Protein AF-A0A5D4SA20-F1 (afdb_monomer_lite)

Foldseek 3Di:
DPQQDLVLLVV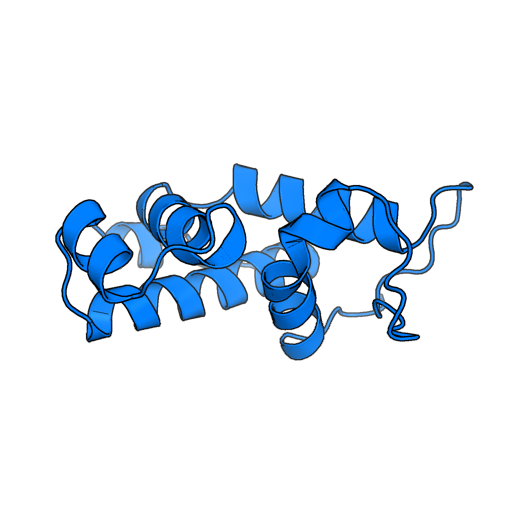CQQCVVCLVVVHDPPPPDPSDDDDDPPPAHRSRVSNVLLVVLLVVDDPLLNLLSCCCRVVNHDLVVSCVVSVDDSVVSVVSPVVSSVSSSCSRRVHDDPPVVVVVVVD

Structure (mmCIF, N/CA/C/O backbone):
data_AF-A0A5D4SA20-F1
#
_entry.id   AF-A0A5D4SA20-F1
#
loop_
_atom_site.group_PDB
_atom_site.id
_atom_site.type_symbol
_atom_site.label_atom_id
_atom_site.label_alt_id
_atom_site.label_comp_id
_atom_site.label_asym_id
_atom_site.label_entity_id
_atom_site.label_seq_id
_atom_site.pdbx_PDB_ins_code
_atom_site.Cartn_x
_atom_site.Cartn_y
_atom_site.Cartn_z
_atom_site.occupancy
_atom_site.B_iso_or_equiv
_atom_site.auth_seq_id
_atom_site.auth_comp_id
_atom_site.auth_asym_id
_atom_site.auth_atom_id
_atom_site.pdbx_PDB_model_num
ATOM 1 N N . MET A 1 1 ? 15.756 -16.955 -4.310 1.00 42.53 1 MET A N 1
ATOM 2 C CA . MET A 1 1 ? 14.558 -16.089 -4.349 1.00 42.53 1 MET A CA 1
ATOM 3 C C . MET A 1 1 ? 14.964 -14.701 -3.879 1.00 42.53 1 MET A C 1
ATOM 5 O O . MET A 1 1 ? 15.352 -14.555 -2.728 1.00 42.53 1 MET A O 1
ATOM 9 N N . THR A 1 2 ? 14.987 -13.703 -4.761 1.00 52.41 2 THR A N 1
ATOM 10 C CA . THR A 1 2 ? 15.265 -12.311 -4.372 1.00 52.41 2 THR A CA 1
ATOM 11 C C . THR A 1 2 ? 14.033 -11.736 -3.686 1.00 52.41 2 THR A C 1
ATOM 13 O O . THR A 1 2 ? 13.065 -11.382 -4.350 1.00 52.41 2 THR A O 1
ATOM 16 N N . SER A 1 3 ? 14.053 -11.686 -2.356 1.00 68.50 3 SER A N 1
ATOM 17 C CA . SER A 1 3 ? 12.983 -11.088 -1.559 1.00 68.50 3 SER A CA 1
ATOM 18 C C . SER A 1 3 ? 12.910 -9.577 -1.799 1.00 68.50 3 SER A C 1
ATOM 20 O O . SER A 1 3 ? 13.911 -8.873 -1.632 1.00 68.50 3 SER A O 1
ATOM 22 N N . VAL A 1 4 ? 11.734 -9.064 -2.149 1.00 81.00 4 VAL A N 1
ATOM 23 C CA . VAL A 1 4 ? 11.486 -7.627 -2.318 1.00 81.00 4 VAL A CA 1
ATOM 24 C C . VAL A 1 4 ? 11.356 -6.988 -0.940 1.00 81.00 4 VAL A C 1
ATOM 26 O O . VAL A 1 4 ? 10.529 -7.400 -0.131 1.00 81.00 4 VAL A O 1
ATOM 29 N N . SER A 1 5 ? 12.162 -5.968 -0.641 1.00 84.94 5 SER A N 1
ATOM 30 C CA . SER A 1 5 ? 12.112 -5.297 0.666 1.00 84.94 5 SER A CA 1
ATOM 31 C C . SER A 1 5 ? 10.850 -4.437 0.843 1.00 84.94 5 SER A C 1
ATOM 33 O O . SER A 1 5 ? 10.318 -3.882 -0.116 1.00 84.94 5 SER A O 1
ATOM 35 N N . LYS A 1 6 ? 10.409 -4.218 2.092 1.00 85.31 6 LYS A N 1
ATOM 36 C CA . LYS A 1 6 ? 9.289 -3.296 2.393 1.00 85.31 6 LYS A CA 1
ATOM 37 C C . LYS A 1 6 ? 9.532 -1.868 1.904 1.00 85.31 6 LYS A C 1
ATOM 39 O O . LYS A 1 6 ? 8.585 -1.182 1.536 1.00 85.31 6 LYS A O 1
ATOM 44 N N . LYS A 1 7 ? 10.792 -1.417 1.906 1.00 85.81 7 LYS A N 1
ATOM 45 C CA . LYS A 1 7 ? 11.176 -0.094 1.395 1.00 85.81 7 LYS A CA 1
ATOM 46 C C . LYS A 1 7 ? 10.877 0.013 -0.100 1.00 85.81 7 LYS A C 1
ATOM 48 O O . LYS A 1 7 ? 10.304 1.006 -0.523 1.00 85.81 7 LYS A O 1
ATOM 53 N N . VAL A 1 8 ? 11.209 -1.034 -0.852 1.00 84.06 8 VAL A N 1
ATOM 54 C CA . VAL A 1 8 ? 10.941 -1.126 -2.290 1.00 84.06 8 VAL A CA 1
ATOM 55 C C . VAL A 1 8 ? 9.438 -1.172 -2.563 1.00 84.06 8 VAL A C 1
ATOM 57 O O . VAL A 1 8 ? 8.954 -0.408 -3.383 1.00 84.06 8 VAL A O 1
ATOM 60 N N . VAL A 1 9 ? 8.674 -1.969 -1.810 1.00 86.88 9 VAL A N 1
ATOM 61 C CA . VAL A 1 9 ? 7.203 -2.016 -1.941 1.00 86.88 9 VAL A CA 1
ATOM 62 C C . VAL A 1 9 ? 6.560 -0.660 -1.660 1.00 86.88 9 VAL A C 1
ATOM 64 O O . VAL A 1 9 ? 5.676 -0.220 -2.389 1.00 86.88 9 VAL A O 1
ATOM 67 N N . LYS A 1 10 ? 7.012 0.024 -0.603 1.00 88.56 10 LYS A N 1
ATOM 68 C CA . LYS A 1 10 ? 6.546 1.375 -0.29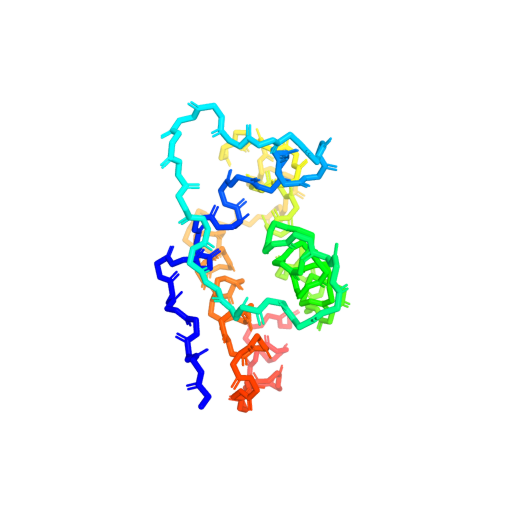7 1.00 88.56 10 LYS A CA 1
ATOM 69 C C . LYS A 1 10 ? 6.822 2.323 -1.469 1.00 88.56 10 LYS A C 1
ATOM 71 O O . LYS A 1 10 ? 5.943 3.096 -1.822 1.00 88.56 10 LYS A O 1
ATOM 76 N N . GLN A 1 11 ? 8.002 2.232 -2.075 1.00 85.88 11 GLN A N 1
ATOM 77 C CA . GLN A 1 11 ? 8.363 3.041 -3.239 1.00 85.88 11 GLN A CA 1
ATOM 78 C C . GLN A 1 11 ? 7.505 2.707 -4.459 1.00 85.88 11 GLN A C 1
ATOM 80 O O . GLN A 1 11 ? 7.043 3.620 -5.127 1.00 85.88 11 GLN A O 1
ATOM 85 N N . TRP A 1 12 ? 7.226 1.429 -4.722 1.00 85.56 12 TRP A N 1
ATOM 86 C CA . TRP A 1 12 ? 6.319 1.033 -5.804 1.00 85.56 12 TRP A CA 1
ATOM 87 C C . TRP A 1 12 ? 4.926 1.648 -5.643 1.00 85.56 12 TRP A C 1
ATOM 89 O O . TRP A 1 12 ? 4.337 2.096 -6.617 1.00 85.56 12 TRP A O 1
ATOM 99 N N . LEU A 1 13 ? 4.413 1.704 -4.411 1.00 86.06 13 LEU A N 1
ATOM 100 C CA . LEU A 1 13 ? 3.134 2.346 -4.111 1.00 86.06 13 LEU A CA 1
ATOM 101 C C . LEU A 1 13 ? 3.201 3.876 -4.241 1.00 86.06 13 LEU A C 1
ATOM 103 O O . LEU A 1 13 ? 2.276 4.477 -4.770 1.00 86.06 13 LEU A O 1
ATOM 107 N N . GLU A 1 14 ? 4.278 4.514 -3.775 1.00 85.38 14 GLU A N 1
ATOM 108 C CA . GLU A 1 14 ? 4.458 5.972 -3.887 1.00 85.38 14 GLU A CA 1
ATOM 109 C C . GLU A 1 14 ? 4.586 6.436 -5.346 1.00 85.38 14 GLU A C 1
ATOM 111 O O . GLU A 1 14 ? 4.086 7.504 -5.681 1.00 85.38 14 GLU A O 1
ATOM 116 N N . TYR A 1 15 ? 5.173 5.606 -6.210 1.00 82.56 15 TYR A N 1
ATOM 117 C CA . TYR A 1 15 ? 5.362 5.876 -7.637 1.00 82.56 15 TYR A CA 1
ATOM 118 C C . TYR A 1 15 ? 4.409 5.061 -8.526 1.00 82.56 15 TYR A C 1
ATOM 120 O O . TYR A 1 15 ? 4.727 4.748 -9.675 1.00 82.56 15 TYR A O 1
ATOM 128 N N . TYR A 1 16 ? 3.226 4.702 -8.008 1.00 81.62 16 TYR A N 1
ATOM 129 C CA . TYR A 1 16 ? 2.240 3.901 -8.743 1.00 81.62 16 TYR A CA 1
ATOM 130 C C . TYR A 1 16 ? 1.857 4.539 -10.085 1.00 81.62 16 TYR A C 1
ATOM 132 O O . TYR A 1 16 ? 1.787 3.854 -11.100 1.00 81.62 16 TYR A O 1
ATOM 140 N N . HIS A 1 17 ? 1.662 5.859 -10.105 1.00 75.38 17 HIS A N 1
ATOM 141 C CA . HIS A 1 17 ? 1.311 6.608 -11.311 1.00 75.38 17 HIS A CA 1
ATOM 142 C C . HIS A 1 17 ? 2.384 6.538 -12.401 1.00 75.38 17 HIS A C 1
ATOM 144 O O . HIS A 1 17 ? 2.066 6.348 -13.574 1.00 75.38 17 HIS A O 1
ATOM 150 N N . GLU A 1 18 ? 3.651 6.632 -12.009 1.00 72.38 18 GLU A N 1
ATOM 151 C CA . GLU A 1 18 ? 4.791 6.579 -12.927 1.00 72.38 18 GLU A CA 1
ATOM 152 C C . GLU A 1 18 ? 4.981 5.147 -13.460 1.00 72.38 18 GLU A C 1
ATOM 154 O O . GLU A 1 18 ? 5.167 4.937 -14.660 1.00 72.38 18 GLU A O 1
ATOM 159 N N . LEU A 1 19 ? 4.789 4.134 -12.602 1.00 71.69 19 LEU A N 1
ATOM 160 C CA . LEU A 1 19 ? 4.705 2.729 -13.019 1.00 71.69 19 LEU A CA 1
ATOM 161 C C . LEU A 1 19 ? 3.537 2.480 -13.985 1.00 71.69 19 LEU A C 1
ATOM 163 O O . LEU A 1 19 ? 3.667 1.700 -14.931 1.00 71.69 19 LEU A O 1
ATOM 167 N N . GLN A 1 20 ? 2.389 3.122 -13.761 1.00 69.75 20 GLN A N 1
ATOM 168 C CA . GLN A 1 20 ? 1.200 2.950 -14.589 1.00 69.75 20 GLN A CA 1
ATOM 169 C C . GLN A 1 20 ? 1.397 3.523 -15.994 1.00 69.75 20 GLN A C 1
ATOM 171 O O . GLN A 1 20 ? 1.005 2.850 -16.954 1.00 69.75 20 GLN A O 1
ATOM 176 N N . ALA A 1 21 ? 2.032 4.695 -16.095 1.00 66.25 21 ALA A N 1
ATOM 177 C CA . ALA A 1 21 ? 2.386 5.362 -17.348 1.00 66.25 21 ALA A CA 1
ATOM 178 C C . ALA A 1 21 ? 3.408 4.571 -18.185 1.00 66.25 21 ALA A C 1
ATOM 180 O O . ALA A 1 21 ? 3.529 4.795 -19.386 1.00 66.25 21 ALA A O 1
ATOM 181 N N . GLY A 1 22 ? 4.110 3.609 -17.572 1.00 57.25 22 GLY A N 1
ATOM 182 C CA . GLY A 1 22 ? 5.155 2.836 -18.243 1.00 57.25 22 GLY A CA 1
ATOM 183 C C . GLY A 1 22 ? 6.401 3.666 -18.550 1.00 57.25 22 GLY A C 1
ATOM 184 O O . GLY A 1 22 ? 7.259 3.216 -19.309 1.00 57.25 22 GLY A O 1
ATOM 185 N N . GLU A 1 23 ? 6.502 4.860 -17.967 1.00 53.34 23 GLU A N 1
ATOM 186 C CA . GLU A 1 23 ? 7.664 5.722 -18.102 1.00 53.34 23 GLU A CA 1
ATOM 187 C C . GLU A 1 23 ? 8.803 5.176 -17.237 1.00 53.34 23 GLU A C 1
ATOM 189 O O . GLU A 1 23 ? 8.618 4.726 -16.101 1.00 53.34 23 GLU A O 1
ATOM 194 N N . ALA A 1 24 ? 10.014 5.180 -17.796 1.00 50.34 24 ALA A N 1
ATOM 195 C CA . ALA A 1 24 ? 11.203 4.987 -16.988 1.00 50.34 24 ALA A CA 1
ATOM 196 C C . ALA A 1 24 ? 11.285 6.172 -16.025 1.00 50.34 24 ALA A C 1
ATOM 198 O O . ALA A 1 24 ? 11.276 7.314 -16.473 1.00 50.34 24 ALA A O 1
ATOM 199 N N . LEU A 1 25 ? 11.360 5.906 -14.719 1.00 51.66 25 LEU A N 1
ATOM 200 C CA . LEU A 1 25 ? 11.554 6.956 -13.725 1.00 51.66 25 LEU A CA 1
ATOM 201 C C . LEU A 1 25 ? 12.749 7.825 -14.122 1.00 51.66 25 LEU A C 1
ATOM 203 O O . LEU A 1 25 ? 13.891 7.366 -14.035 1.00 51.66 25 LEU A O 1
ATOM 207 N N . GLU A 1 26 ? 12.495 9.078 -14.512 1.00 42.72 26 GLU A N 1
ATOM 208 C CA . GLU A 1 26 ? 13.543 10.032 -14.909 1.00 42.72 26 GLU A CA 1
ATOM 209 C C . GLU A 1 26 ? 14.582 10.244 -13.790 1.00 42.72 26 GLU A C 1
ATOM 211 O O . GLU A 1 26 ? 15.725 10.615 -14.041 1.00 42.72 26 GLU A O 1
ATOM 216 N N . ASN A 1 27 ? 14.230 9.903 -12.548 1.00 46.62 27 ASN A N 1
ATOM 217 C CA . ASN A 1 27 ? 15.067 10.050 -11.359 1.00 46.62 27 ASN A CA 1
ATOM 218 C C . ASN A 1 27 ? 16.173 8.987 -11.177 1.00 46.62 27 ASN A C 1
ATOM 220 O O . ASN A 1 27 ? 16.712 8.854 -10.076 1.00 46.62 27 ASN A O 1
ATOM 224 N N . GLY A 1 28 ? 16.525 8.200 -12.201 1.00 43.19 28 GLY A N 1
ATOM 225 C CA . GLY A 1 28 ? 17.609 7.205 -12.098 1.00 43.19 28 GLY A CA 1
ATOM 226 C C . GLY A 1 28 ? 17.328 6.098 -11.071 1.00 43.19 28 GLY A C 1
ATOM 227 O O . GLY A 1 28 ? 18.241 5.455 -10.545 1.00 43.19 28 GLY A O 1
ATOM 228 N N . PHE A 1 29 ? 16.053 5.890 -10.747 1.00 51.44 29 PHE A N 1
ATOM 229 C CA . PHE A 1 29 ? 15.632 4.994 -9.687 1.00 51.44 29 PHE A CA 1
ATOM 230 C C . PHE A 1 29 ? 15.537 3.562 -10.222 1.00 51.44 29 PHE A C 1
ATOM 232 O O . PHE A 1 29 ? 14.650 3.225 -11.004 1.00 51.44 29 PHE A O 1
ATOM 239 N N . SER A 1 30 ? 16.448 2.684 -9.796 1.00 52.41 30 SER A N 1
ATOM 240 C CA . SER A 1 30 ? 16.288 1.252 -10.051 1.00 52.41 30 SER A CA 1
ATOM 241 C C . SER A 1 30 ? 15.181 0.719 -9.155 1.00 52.41 30 SER A C 1
ATOM 243 O O . SER A 1 30 ? 15.357 0.610 -7.939 1.00 52.41 30 SER A O 1
ATOM 245 N N . PHE A 1 31 ? 14.045 0.353 -9.747 1.00 58.94 31 PHE A N 1
ATOM 246 C CA . PHE A 1 31 ? 13.073 -0.477 -9.057 1.00 58.94 31 PHE A CA 1
ATOM 247 C C . PHE A 1 31 ? 13.729 -1.830 -8.760 1.00 58.94 31 PHE A C 1
ATOM 249 O O . PHE A 1 31 ? 13.748 -2.729 -9.600 1.00 58.94 31 PHE A O 1
ATOM 256 N N . GLY A 1 32 ? 14.325 -1.963 -7.573 1.00 56.22 32 GLY A N 1
ATOM 257 C CA . GLY A 1 32 ? 14.788 -3.254 -7.081 1.00 56.22 32 GLY A CA 1
ATOM 258 C C . GLY A 1 32 ? 13.637 -4.254 -7.173 1.00 56.22 32 GLY A C 1
ATOM 259 O O . GLY A 1 32 ? 12.498 -3.905 -6.885 1.00 56.22 32 GLY A O 1
ATOM 260 N N . GLY A 1 33 ? 13.909 -5.468 -7.628 1.00 56.81 33 GLY A N 1
ATOM 261 C CA . GLY A 1 33 ? 12.874 -6.451 -7.925 1.00 56.81 33 GLY A CA 1
ATOM 262 C C . GLY A 1 33 ? 13.475 -7.693 -8.574 1.00 56.81 33 GLY A C 1
ATOM 263 O O . GLY A 1 33 ? 14.684 -7.715 -8.840 1.00 56.81 33 GLY A O 1
ATOM 264 N N . PRO A 1 34 ? 12.671 -8.742 -8.797 1.00 57.62 34 PRO A N 1
ATOM 265 C CA . PRO A 1 34 ? 13.125 -9.924 -9.517 1.00 57.62 34 PRO A CA 1
ATOM 266 C C . PRO A 1 34 ? 13.627 -9.524 -10.909 1.00 57.62 34 PRO A C 1
ATOM 268 O O . PRO A 1 34 ? 13.035 -8.662 -11.560 1.00 57.62 34 PRO A O 1
ATOM 271 N N . LYS A 1 35 ? 14.733 -10.124 -11.363 1.00 59.44 35 LYS A N 1
ATOM 272 C CA . LYS A 1 35 ? 15.192 -9.924 -12.740 1.00 59.44 35 LYS A CA 1
ATOM 273 C C . LYS A 1 35 ? 14.245 -10.685 -13.675 1.00 59.44 35 LYS A C 1
ATOM 275 O O . LYS A 1 35 ? 14.081 -11.885 -13.470 1.00 59.44 35 LYS A O 1
ATOM 280 N N . PRO A 1 36 ? 13.623 -10.020 -14.656 1.00 58.06 36 PRO A N 1
ATOM 281 C CA . PRO A 1 36 ? 12.775 -10.697 -15.628 1.00 58.06 36 PRO A CA 1
ATOM 282 C C . PRO A 1 36 ? 13.635 -11.554 -16.571 1.00 58.06 36 PRO A C 1
ATOM 284 O O . PRO A 1 36 ? 14.677 -11.097 -17.038 1.00 58.06 36 PRO A O 1
ATOM 287 N N . GLU A 1 37 ? 13.211 -12.793 -16.830 1.00 58.44 37 GLU A N 1
ATOM 288 C CA . GLU A 1 37 ? 13.880 -13.715 -17.768 1.00 58.44 37 GLU A CA 1
ATOM 289 C C . GLU A 1 37 ? 13.354 -13.560 -19.211 1.00 58.44 37 GLU A C 1
ATOM 291 O O . GLU A 1 37 ? 14.092 -13.802 -20.162 1.00 58.44 37 GLU A O 1
ATOM 296 N N . ASP A 1 38 ? 12.130 -13.042 -19.382 1.00 56.62 38 ASP A N 1
ATOM 297 C CA . ASP A 1 38 ? 11.380 -13.069 -20.648 1.00 56.62 38 ASP A CA 1
ATOM 298 C C . ASP A 1 38 ? 11.105 -11.678 -21.239 1.00 56.62 38 ASP A C 1
ATOM 300 O O . ASP A 1 38 ? 9.955 -11.268 -21.302 1.00 56.62 38 ASP A O 1
ATOM 304 N N . GLY A 1 39 ? 12.112 -10.899 -21.653 1.00 55.97 39 GLY A N 1
ATOM 305 C CA . GLY A 1 39 ? 11.916 -9.665 -22.459 1.00 55.97 39 GLY A CA 1
ATOM 306 C C . GLY A 1 39 ? 11.039 -8.541 -21.856 1.00 55.97 39 GLY A C 1
ATOM 307 O O . GLY A 1 39 ? 10.920 -7.466 -22.442 1.00 55.97 39 GLY A O 1
ATOM 308 N N . VAL A 1 40 ? 10.446 -8.771 -20.688 1.00 62.12 40 VAL A N 1
ATOM 309 C CA . VAL A 1 40 ? 9.660 -7.859 -19.865 1.00 62.12 40 VAL A CA 1
ATOM 310 C C . VAL A 1 40 ? 10.649 -6.992 -19.103 1.00 62.12 40 VAL A C 1
ATOM 312 O O . VAL A 1 40 ? 11.655 -7.483 -18.601 1.00 62.12 40 VAL A O 1
ATOM 315 N N . THR A 1 41 ? 10.404 -5.690 -19.004 1.00 66.69 41 THR A N 1
ATOM 316 C CA . THR A 1 41 ? 11.270 -4.821 -18.199 1.00 66.69 41 THR A CA 1
ATOM 317 C C . THR A 1 41 ? 10.981 -5.021 -16.711 1.00 66.69 41 THR A C 1
ATOM 319 O O . THR A 1 41 ? 9.855 -5.328 -16.316 1.00 66.69 41 THR A O 1
ATOM 322 N N . SER A 1 42 ? 11.969 -4.806 -15.836 1.00 66.88 42 SER A N 1
ATOM 323 C CA . SER A 1 42 ? 11.756 -4.940 -14.384 1.00 66.88 42 SER A CA 1
ATOM 324 C C . SER A 1 42 ? 10.605 -4.056 -13.880 1.00 66.88 42 SER A C 1
ATOM 326 O O . SER A 1 42 ? 9.885 -4.442 -12.967 1.00 66.88 42 SER A O 1
ATOM 328 N N . GLY A 1 43 ? 10.381 -2.894 -14.507 1.00 67.62 43 GLY A N 1
ATOM 329 C CA . GLY A 1 43 ? 9.247 -2.016 -14.204 1.00 67.62 43 GLY A CA 1
ATOM 330 C C . GLY A 1 43 ? 7.890 -2.641 -14.541 1.00 67.62 43 GLY A C 1
ATOM 331 O O . GLY A 1 43 ? 6.969 -2.573 -13.729 1.00 67.62 43 GLY A O 1
ATOM 332 N N . GLN A 1 44 ? 7.777 -3.316 -15.688 1.00 72.25 44 GLN A N 1
ATOM 333 C CA . GLN A 1 44 ? 6.560 -4.035 -16.076 1.00 72.25 44 GLN A CA 1
ATOM 334 C C . GLN A 1 44 ? 6.255 -5.192 -15.119 1.00 72.25 44 GLN A C 1
ATOM 336 O O . GLN A 1 44 ? 5.106 -5.354 -14.712 1.00 72.25 44 GLN A O 1
ATOM 341 N N . LEU A 1 45 ? 7.272 -5.954 -14.703 1.00 74.88 45 LEU A N 1
ATOM 342 C CA . LEU A 1 45 ? 7.092 -7.029 -13.726 1.00 74.88 45 LEU A CA 1
ATOM 343 C C . LEU A 1 45 ? 6.607 -6.486 -12.375 1.00 74.88 45 LEU A C 1
ATOM 345 O O . LEU A 1 45 ? 5.641 -6.998 -11.812 1.00 74.88 45 LEU A O 1
ATOM 349 N N . ASN A 1 46 ? 7.226 -5.413 -11.882 1.00 77.50 46 ASN A N 1
ATOM 350 C CA . ASN A 1 46 ? 6.835 -4.793 -10.617 1.00 77.50 46 ASN A CA 1
ATOM 351 C C . ASN A 1 46 ? 5.398 -4.260 -10.665 1.00 77.50 46 ASN A C 1
ATOM 353 O O . ASN A 1 46 ? 4.650 -4.449 -9.707 1.00 77.50 46 ASN A O 1
ATOM 357 N N . LYS A 1 47 ? 4.989 -3.661 -11.793 1.00 80.38 47 LYS A N 1
ATOM 358 C CA . LYS A 1 47 ? 3.603 -3.239 -12.0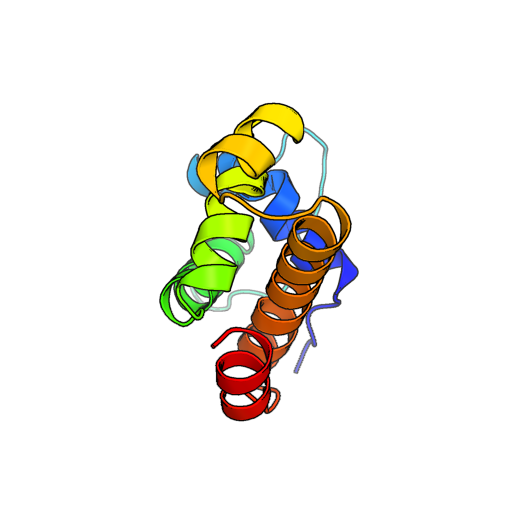22 1.00 80.38 47 LYS A CA 1
ATOM 359 C C . LYS A 1 47 ? 2.641 -4.424 -11.966 1.00 80.38 47 LYS A C 1
ATOM 361 O O . LYS A 1 47 ? 1.665 -4.361 -11.232 1.00 80.38 47 LYS A O 1
ATOM 366 N N . ILE A 1 48 ? 2.935 -5.515 -12.677 1.00 82.44 48 ILE A N 1
ATOM 367 C CA . ILE A 1 48 ? 2.086 -6.717 -12.683 1.00 82.44 48 ILE A CA 1
ATOM 368 C C . ILE A 1 48 ? 1.915 -7.264 -11.262 1.00 82.44 48 ILE A C 1
ATOM 370 O O . ILE A 1 48 ? 0.791 -7.518 -10.831 1.00 82.44 48 ILE A O 1
ATOM 374 N N . MET A 1 49 ? 3.013 -7.410 -10.517 1.00 82.25 49 MET A N 1
ATOM 375 C CA . MET A 1 49 ? 2.969 -7.903 -9.137 1.00 82.25 49 MET A CA 1
ATOM 376 C C . MET A 1 49 ? 2.174 -6.966 -8.217 1.00 82.25 49 MET A C 1
ATOM 378 O O . MET A 1 49 ? 1.440 -7.425 -7.340 1.00 82.25 49 MET A O 1
ATOM 382 N N . LEU A 1 50 ? 2.305 -5.654 -8.416 1.00 84.88 50 LEU A N 1
ATOM 383 C CA . LEU A 1 50 ? 1.591 -4.646 -7.643 1.00 84.88 50 LEU A CA 1
ATOM 384 C C . LEU A 1 50 ? 0.093 -4.632 -7.959 1.00 84.88 50 LEU A C 1
ATOM 386 O O . LEU A 1 50 ? -0.711 -4.623 -7.032 1.00 84.88 50 LEU A O 1
ATOM 390 N N . ASP A 1 51 ? -0.287 -4.699 -9.234 1.00 85.81 51 ASP A N 1
ATOM 391 C CA . ASP A 1 51 ? -1.684 -4.765 -9.667 1.00 85.81 51 ASP A CA 1
ATOM 392 C C . ASP A 1 51 ? -2.353 -6.051 -9.154 1.00 85.81 51 ASP A C 1
ATOM 394 O O . ASP A 1 51 ? -3.471 -6.011 -8.640 1.00 85.81 51 ASP A O 1
ATOM 398 N N . GLN A 1 52 ? -1.656 -7.193 -9.199 1.00 86.62 52 GLN A N 1
ATOM 399 C CA . GLN A 1 52 ? -2.135 -8.442 -8.594 1.00 86.62 52 GLN A CA 1
ATOM 400 C C . GLN A 1 52 ? -2.355 -8.300 -7.081 1.00 86.62 52 GLN A C 1
ATOM 402 O O . GLN A 1 52 ? -3.399 -8.711 -6.569 1.00 86.62 52 GLN A O 1
ATOM 407 N N . ALA A 1 53 ? -1.419 -7.667 -6.370 1.00 87.50 53 ALA A N 1
ATOM 408 C CA . ALA A 1 53 ? -1.553 -7.428 -4.938 1.00 87.50 53 ALA A CA 1
ATOM 409 C C . ALA A 1 53 ? -2.710 -6.463 -4.614 1.00 87.50 53 ALA A C 1
ATOM 411 O O . ALA A 1 53 ? -3.467 -6.703 -3.678 1.00 87.50 53 ALA A O 1
ATOM 412 N N . ILE A 1 54 ? -2.887 -5.390 -5.388 1.00 87.38 54 ILE A N 1
ATOM 413 C CA . ILE A 1 54 ? -3.994 -4.437 -5.216 1.00 87.38 54 ILE A CA 1
ATOM 414 C C . ILE A 1 54 ? -5.342 -5.135 -5.440 1.00 87.38 54 ILE A C 1
ATOM 416 O O . ILE A 1 54 ? -6.260 -4.948 -4.642 1.00 87.38 54 ILE A O 1
ATOM 420 N N . ASN A 1 55 ? -5.446 -5.994 -6.458 1.00 86.88 55 ASN A N 1
ATOM 421 C CA . ASN A 1 55 ? -6.663 -6.756 -6.756 1.00 86.88 55 ASN A CA 1
ATOM 422 C C . ASN A 1 55 ? -7.002 -7.806 -5.683 1.00 86.88 55 ASN A C 1
ATOM 424 O O . ASN A 1 55 ? -8.175 -8.086 -5.445 1.00 86.88 55 ASN A O 1
ATOM 428 N N . ALA A 1 56 ? -5.997 -8.376 -5.016 1.00 86.69 56 ALA A N 1
ATOM 429 C CA . ALA A 1 56 ? -6.188 -9.340 -3.930 1.00 86.69 56 ALA A CA 1
ATOM 430 C C . ALA A 1 56 ? -6.484 -8.683 -2.564 1.00 86.69 56 ALA A C 1
ATOM 432 O O . ALA A 1 56 ? -6.738 -9.377 -1.574 1.00 86.69 56 ALA A O 1
ATOM 433 N N . MET A 1 57 ? -6.425 -7.353 -2.479 1.00 87.19 57 MET A N 1
ATOM 434 C CA . MET A 1 57 ? -6.495 -6.622 -1.221 1.00 87.19 57 MET A CA 1
ATOM 435 C C . MET A 1 57 ? -7.936 -6.503 -0.684 1.00 87.19 57 MET A C 1
ATOM 437 O O . MET A 1 57 ? -8.870 -6.245 -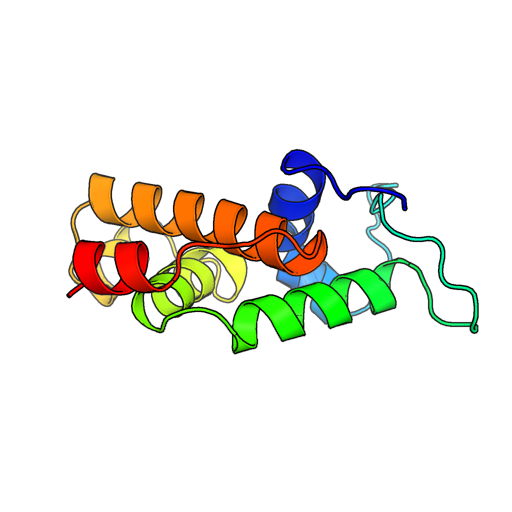1.443 1.00 87.19 57 MET A O 1
ATOM 441 N N . PRO A 1 58 ? -8.156 -6.595 0.644 1.00 88.56 58 PRO A N 1
ATOM 442 C CA . PRO A 1 58 ? -9.457 -6.309 1.246 1.00 88.56 58 PRO A CA 1
ATOM 443 C C . PRO A 1 58 ? -9.963 -4.892 0.937 1.00 88.56 58 PRO A C 1
ATOM 445 O O . PRO A 1 58 ? -9.202 -3.928 1.029 1.00 88.56 58 PRO A O 1
ATOM 448 N N . LEU A 1 59 ? -11.271 -4.742 0.691 1.00 87.31 59 LEU A N 1
ATOM 449 C CA . LEU A 1 59 ? -11.887 -3.485 0.234 1.00 87.31 59 LEU A CA 1
ATOM 450 C C . LEU A 1 59 ? -11.509 -2.255 1.077 1.00 87.31 59 LEU A C 1
ATOM 452 O O . LEU A 1 59 ? -11.165 -1.217 0.526 1.00 87.31 59 LEU A O 1
ATOM 456 N N . LYS A 1 60 ? -11.519 -2.356 2.413 1.00 87.62 60 LYS A N 1
ATOM 457 C CA . LYS A 1 60 ? -11.180 -1.221 3.297 1.00 87.62 60 LYS A CA 1
ATOM 458 C C . LYS A 1 60 ? -9.707 -0.796 3.198 1.00 87.62 60 LYS A C 1
ATOM 460 O O . LYS A 1 60 ? -9.401 0.375 3.421 1.00 87.62 60 LYS A O 1
ATOM 465 N N . LEU A 1 61 ? -8.801 -1.727 2.887 1.00 89.75 61 LEU A N 1
ATOM 466 C CA . LEU A 1 61 ? -7.395 -1.416 2.621 1.00 89.75 61 LEU A CA 1
ATOM 467 C C . LEU A 1 61 ? -7.229 -0.851 1.210 1.00 89.75 61 LEU A C 1
ATOM 469 O O . LEU A 1 61 ? -6.568 0.172 1.062 1.00 89.75 61 LEU A O 1
ATOM 473 N N . TYR A 1 62 ? -7.906 -1.444 0.221 1.00 90.12 62 TYR A N 1
ATOM 474 C CA . TYR A 1 62 ? -7.940 -0.937 -1.151 1.00 90.12 62 TYR A CA 1
ATOM 475 C C . TYR A 1 62 ? -8.430 0.512 -1.204 1.00 90.12 62 TYR A C 1
ATOM 477 O O . TYR A 1 62 ? -7.808 1.345 -1.845 1.00 90.12 62 TYR A O 1
ATOM 485 N N . GLN A 1 63 ? -9.498 0.854 -0.482 1.00 90.31 63 GLN A N 1
ATOM 486 C CA . GLN A 1 63 ? -10.019 2.220 -0.428 1.00 90.31 63 GLN A CA 1
ATOM 487 C C . GLN A 1 63 ? -8.985 3.212 0.130 1.00 90.31 63 GLN A C 1
ATOM 489 O O . GLN A 1 63 ? -8.795 4.286 -0.433 1.00 90.31 63 GLN A O 1
ATOM 494 N N . ALA A 1 64 ? -8.269 2.843 1.198 1.00 90.38 64 ALA A N 1
ATOM 495 C CA . ALA A 1 64 ? -7.207 3.680 1.756 1.00 90.38 64 ALA A CA 1
ATOM 496 C C . ALA A 1 64 ? -6.017 3.823 0.791 1.00 90.38 64 ALA A C 1
ATOM 498 O O . ALA A 1 64 ? -5.536 4.935 0.560 1.00 90.38 64 ALA A O 1
ATOM 499 N N . ALA A 1 65 ? -5.602 2.711 0.178 1.00 88.56 65 ALA A N 1
ATOM 500 C CA . ALA A 1 65 ? -4.553 2.674 -0.832 1.00 88.56 65 ALA A CA 1
ATOM 501 C C . ALA A 1 65 ? -4.921 3.511 -2.064 1.00 88.56 65 ALA A C 1
ATOM 503 O O . ALA A 1 65 ? -4.103 4.285 -2.544 1.00 88.56 65 ALA A O 1
ATOM 504 N N . SER A 1 66 ? -6.166 3.421 -2.528 1.00 88.75 66 SER A N 1
ATOM 505 C CA . SER A 1 66 ? -6.687 4.173 -3.665 1.00 88.75 66 SER A CA 1
ATOM 506 C C . SER A 1 66 ? -6.646 5.672 -3.397 1.00 88.75 66 SER A C 1
ATOM 508 O O . SER A 1 66 ? -6.098 6.419 -4.206 1.00 88.75 66 SER A O 1
ATOM 510 N N . CYS A 1 67 ? -7.128 6.113 -2.230 1.00 89.88 67 CYS A N 1
ATOM 511 C CA . CYS A 1 67 ? -7.050 7.517 -1.839 1.00 89.88 67 CYS A CA 1
ATOM 512 C C . CYS A 1 67 ? -5.605 8.031 -1.799 1.00 89.88 67 CYS A C 1
ATOM 514 O O . CYS A 1 67 ? -5.372 9.166 -2.196 1.00 89.88 67 CYS A O 1
ATOM 516 N N . ARG A 1 68 ? -4.640 7.229 -1.324 1.00 88.25 68 ARG A N 1
ATOM 517 C CA . ARG A 1 68 ? -3.254 7.685 -1.144 1.00 88.25 68 ARG A CA 1
ATOM 518 C C . ARG A 1 68 ? -2.383 7.572 -2.394 1.00 88.25 68 ARG A C 1
ATOM 520 O O . ARG A 1 68 ? -1.591 8.470 -2.631 1.00 88.25 68 ARG A O 1
ATOM 527 N N . PHE A 1 69 ? -2.465 6.455 -3.105 1.00 84.81 69 PHE A N 1
ATOM 528 C CA . PHE A 1 69 ? -1.480 6.042 -4.110 1.00 84.81 69 PHE A CA 1
ATOM 529 C C . PHE A 1 69 ? -2.022 6.077 -5.543 1.00 84.81 69 PHE A C 1
ATOM 531 O O . PHE A 1 69 ? -1.235 6.181 -6.471 1.00 84.81 69 PHE A O 1
ATOM 538 N N . ILE A 1 70 ? -3.346 5.979 -5.727 1.00 84.00 70 ILE A N 1
ATOM 539 C CA . ILE A 1 70 ? -3.985 5.934 -7.059 1.00 84.00 70 ILE A CA 1
ATOM 540 C C . ILE A 1 70 ? -4.660 7.265 -7.405 1.00 84.00 70 ILE A C 1
ATOM 542 O O . ILE A 1 70 ? -4.839 7.595 -8.569 1.00 84.00 70 ILE A O 1
ATOM 546 N N . ARG A 1 71 ? -5.122 8.014 -6.405 1.00 86.06 71 ARG A N 1
ATOM 547 C CA . ARG A 1 71 ? -5.837 9.287 -6.601 1.00 86.06 71 ARG A CA 1
ATOM 548 C C . ARG A 1 71 ? -5.111 10.485 -6.003 1.00 86.06 71 ARG A C 1
ATOM 550 O O . ARG A 1 71 ? -5.624 11.591 -6.118 1.00 86.06 71 ARG A O 1
ATOM 557 N N . ASP A 1 72 ? -3.994 10.232 -5.322 1.00 86.56 72 ASP A N 1
ATOM 558 C CA . ASP A 1 72 ? -3.184 11.205 -4.579 1.00 86.56 72 ASP A CA 1
ATOM 559 C C . ASP A 1 72 ? -4.013 12.271 -3.834 1.00 86.56 72 ASP A C 1
ATOM 561 O O . ASP A 1 72 ? -3.791 13.479 -3.916 1.00 86.56 72 ASP A O 1
ATOM 565 N N . LEU A 1 73 ? -5.039 11.821 -3.105 1.00 89.25 73 LEU A N 1
ATOM 566 C CA . LEU A 1 73 ? -5.894 12.719 -2.344 1.00 89.25 73 LEU A CA 1
ATOM 567 C C . LEU A 1 73 ? -5.128 13.321 -1.169 1.00 89.25 73 LEU A C 1
ATOM 569 O O . LEU A 1 73 ? -4.348 12.653 -0.473 1.00 89.25 73 LEU A O 1
ATOM 573 N N . SER A 1 74 ? -5.465 14.571 -0.851 1.00 91.50 74 SER A N 1
ATOM 574 C CA . SER A 1 74 ? -5.024 15.172 0.400 1.00 91.50 74 SER A CA 1
ATOM 575 C C . SER A 1 74 ? -5.498 14.319 1.582 1.00 91.50 74 SER A C 1
ATOM 577 O O . SER A 1 74 ? -6.564 13.700 1.554 1.00 91.50 74 SER A O 1
ATOM 579 N N . THR A 1 75 ? -4.731 14.302 2.678 1.00 91.19 75 THR A N 1
ATOM 580 C CA . THR A 1 75 ? -5.141 13.549 3.880 1.00 91.19 75 THR A CA 1
ATOM 581 C C . THR A 1 75 ? -6.516 14.003 4.373 1.00 91.19 75 THR A C 1
ATOM 583 O O . THR A 1 75 ? -7.295 13.187 4.847 1.00 91.19 75 THR A O 1
ATOM 586 N N . ARG A 1 76 ? -6.842 15.294 4.245 1.00 92.50 76 ARG A N 1
ATOM 587 C CA . ARG A 1 76 ? -8.147 15.825 4.647 1.00 92.50 76 ARG A CA 1
ATOM 588 C C . ARG A 1 76 ? -9.278 15.230 3.806 1.00 92.50 76 ARG A C 1
ATOM 590 O O . ARG A 1 76 ? -10.284 14.813 4.378 1.00 92.50 76 ARG A O 1
ATOM 597 N N . ASP A 1 77 ? -9.099 15.166 2.491 1.00 93.06 77 ASP A N 1
ATOM 598 C CA . ASP A 1 77 ? -10.115 14.643 1.574 1.00 93.06 77 ASP A CA 1
ATOM 599 C C . ASP A 1 77 ? -10.264 13.130 1.722 1.00 93.06 77 ASP A C 1
ATOM 601 O O . ASP A 1 77 ? -11.383 12.637 1.841 1.00 93.06 77 ASP A O 1
ATOM 605 N N . ALA A 1 78 ? -9.151 12.406 1.863 1.00 92.31 78 ALA A N 1
ATOM 606 C CA . ALA A 1 78 ? -9.161 10.971 2.129 1.00 92.31 78 ALA A CA 1
ATOM 607 C C . ALA A 1 78 ? -9.903 10.625 3.433 1.00 92.31 78 ALA A C 1
ATOM 609 O O . ALA A 1 78 ? -10.689 9.683 3.471 1.00 92.31 78 ALA A O 1
ATOM 610 N N . LEU A 1 79 ? -9.703 11.395 4.509 1.00 93.25 79 LEU A N 1
ATOM 611 C CA . LEU A 1 79 ? -10.415 11.167 5.774 1.00 93.25 79 LEU A CA 1
ATOM 612 C C . LEU A 1 79 ? -11.916 11.430 5.655 1.00 93.25 79 LEU A C 1
ATOM 614 O O . LEU A 1 79 ? -12.706 10.689 6.242 1.00 93.25 79 LEU A O 1
ATOM 618 N N . ARG A 1 80 ? -12.296 12.465 4.897 1.00 93.06 80 ARG A N 1
ATOM 619 C CA . ARG A 1 80 ? -13.698 12.800 4.633 1.00 93.06 80 ARG A CA 1
ATOM 620 C C . ARG A 1 80 ? -14.376 11.721 3.795 1.00 93.06 80 ARG A C 1
ATOM 622 O O . ARG A 1 80 ? -15.496 11.337 4.109 1.00 93.06 80 ARG A O 1
ATOM 629 N N . GLU A 1 81 ? -13.699 11.230 2.765 1.00 91.75 81 GLU A N 1
ATOM 630 C CA . GLU A 1 81 ? -14.234 10.217 1.859 1.00 91.75 81 GLU A CA 1
ATOM 631 C C . GLU A 1 81 ? -14.351 8.843 2.530 1.00 91.75 81 GLU A C 1
ATOM 633 O O . GLU A 1 81 ? -15.375 8.175 2.421 1.00 91.75 81 GLU A O 1
ATOM 638 N N . LEU A 1 82 ? -13.330 8.441 3.288 1.00 89.94 82 LEU A N 1
ATOM 639 C CA . LEU A 1 82 ? -13.299 7.150 3.980 1.00 89.94 82 LEU A CA 1
ATOM 640 C C . LEU A 1 82 ? -14.056 7.154 5.311 1.00 89.94 82 LEU A C 1
ATOM 642 O O . LEU A 1 82 ? -14.109 6.114 5.973 1.00 89.94 82 LEU A O 1
ATOM 646 N N . ASN A 1 83 ? -14.570 8.319 5.720 1.00 92.12 83 ASN A N 1
ATOM 647 C CA . ASN A 1 83 ? -15.236 8.568 6.995 1.00 92.12 83 ASN A CA 1
ATOM 648 C C . ASN A 1 83 ? -14.521 7.875 8.172 1.00 92.12 83 ASN A C 1
ATOM 650 O O . ASN A 1 83 ? -15.104 7.073 8.905 1.00 92.12 83 ASN A O 1
ATOM 654 N N . CYS A 1 84 ? -13.212 8.106 8.305 1.00 89.25 84 CYS A N 1
ATOM 655 C CA . CYS A 1 84 ? -12.391 7.430 9.309 1.00 89.25 84 CYS A CA 1
ATOM 656 C C . CYS A 1 84 ? -11.457 8.392 10.042 1.00 89.25 84 CYS A C 1
ATOM 658 O O . CYS A 1 84 ? -11.170 9.498 9.587 1.00 89.25 84 CYS A O 1
ATOM 660 N N . SER A 1 85 ? -10.969 7.969 11.209 1.00 92.31 85 SER A N 1
ATOM 661 C CA . SER A 1 85 ? -10.013 8.762 11.978 1.00 92.31 85 SER A CA 1
ATOM 662 C C . SER A 1 85 ? -8.631 8.762 11.326 1.00 92.31 85 SER A C 1
ATOM 664 O O . SER A 1 85 ? -8.220 7.792 10.684 1.00 92.31 85 SER A O 1
ATOM 666 N N . ARG A 1 86 ? -7.861 9.830 11.572 1.00 91.44 86 ARG A N 1
ATOM 667 C CA . ARG A 1 86 ? -6.482 9.970 11.081 1.00 91.44 86 ARG A CA 1
ATOM 668 C C . ARG A 1 86 ? -5.621 8.751 11.415 1.00 91.44 86 ARG A C 1
ATOM 670 O O . ARG A 1 86 ? -4.945 8.220 10.540 1.00 91.44 86 ARG A O 1
ATOM 677 N N . GLY A 1 87 ? -5.687 8.273 12.659 1.00 92.31 87 GLY A N 1
ATOM 678 C CA . GLY A 1 87 ? -4.953 7.081 13.092 1.00 92.31 87 GLY A CA 1
ATOM 679 C C . GLY A 1 87 ? -5.347 5.823 12.312 1.00 92.31 87 GLY A C 1
ATOM 680 O O . GLY A 1 87 ? -4.476 5.060 11.903 1.00 92.31 87 GLY A O 1
ATOM 681 N N . THR A 1 88 ? -6.641 5.646 12.033 1.00 90.12 88 THR A N 1
ATOM 682 C CA . THR A 1 88 ? -7.143 4.512 11.243 1.00 90.12 88 THR A CA 1
ATOM 683 C C . THR A 1 88 ? -6.663 4.582 9.799 1.00 90.12 88 THR A C 1
ATOM 685 O O . THR A 1 88 ? -6.211 3.574 9.267 1.00 90.12 88 THR A O 1
ATOM 688 N N . TYR A 1 89 ? -6.692 5.763 9.180 1.00 91.69 89 TYR A N 1
ATOM 689 C CA . TYR A 1 89 ? -6.200 5.964 7.816 1.00 91.69 89 TYR A CA 1
ATOM 690 C C . TYR A 1 89 ? -4.715 5.607 7.674 1.00 91.69 89 TYR A C 1
ATOM 692 O O . TYR A 1 89 ? -4.350 4.791 6.830 1.00 91.69 89 TYR A O 1
ATOM 700 N N . PHE A 1 90 ? -3.854 6.134 8.552 1.00 91.38 90 PHE A N 1
ATOM 701 C CA . PHE A 1 90 ? -2.426 5.802 8.517 1.00 91.38 90 PHE A CA 1
ATOM 702 C C . PHE A 1 90 ? -2.152 4.333 8.852 1.00 91.38 90 PHE A C 1
ATOM 704 O O . PHE A 1 90 ? -1.255 3.732 8.257 1.00 91.38 90 PHE A O 1
ATOM 711 N N . LYS A 1 91 ? -2.939 3.729 9.754 1.00 91.19 91 LYS A N 1
ATOM 712 C CA . LYS A 1 91 ? -2.862 2.290 10.034 1.00 91.19 91 LYS A CA 1
ATOM 713 C C . LYS A 1 91 ? -3.213 1.470 8.789 1.00 91.19 91 LYS A C 1
ATOM 715 O O . LYS A 1 91 ? -2.424 0.611 8.416 1.00 91.19 91 LYS A O 1
ATOM 720 N N . ARG A 1 92 ? -4.313 1.791 8.099 1.00 90.38 92 ARG A N 1
ATOM 721 C CA . ARG A 1 92 ? -4.723 1.128 6.849 1.00 90.38 92 ARG A CA 1
ATOM 722 C C . ARG A 1 92 ? -3.674 1.276 5.746 1.00 90.38 92 ARG A C 1
ATOM 724 O O . ARG A 1 92 ? -3.353 0.290 5.097 1.00 90.38 92 ARG A O 1
ATOM 731 N N . ASN A 1 93 ? -3.065 2.452 5.587 1.00 90.94 93 ASN A N 1
ATOM 732 C CA . ASN A 1 93 ? -1.981 2.651 4.613 1.00 90.94 93 ASN A CA 1
ATOM 733 C C . ASN A 1 93 ? -0.741 1.804 4.939 1.00 90.94 93 ASN A C 1
ATOM 735 O O . ASN A 1 93 ? -0.121 1.228 4.047 1.00 90.94 93 ASN A O 1
ATOM 739 N N . ARG A 1 94 ? -0.386 1.683 6.222 1.00 91.06 94 ARG A N 1
ATOM 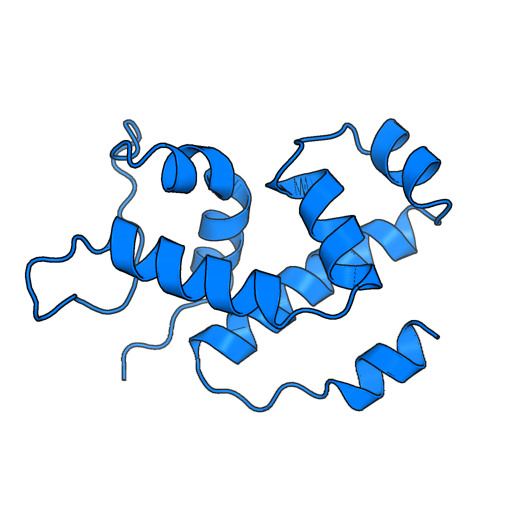740 C CA . ARG A 1 94 ? 0.702 0.798 6.656 1.00 91.06 94 ARG A CA 1
ATOM 741 C C . ARG A 1 94 ? 0.361 -0.675 6.424 1.00 91.06 94 ARG A C 1
ATOM 743 O O . ARG A 1 94 ? 1.220 -1.436 5.985 1.00 91.06 94 ARG A O 1
ATOM 750 N N . ASP A 1 95 ? -0.874 -1.069 6.705 1.00 90.25 95 ASP A N 1
ATOM 751 C CA . ASP A 1 95 ? -1.345 -2.440 6.512 1.00 90.25 95 ASP A CA 1
ATOM 752 C C . ASP A 1 95 ? -1.429 -2.798 5.021 1.00 90.25 95 ASP A C 1
ATOM 754 O O . ASP A 1 95 ? -1.084 -3.916 4.659 1.00 90.25 95 ASP A O 1
ATOM 758 N N . CYS A 1 96 ? -1.753 -1.838 4.149 1.00 90.94 96 CYS A N 1
ATOM 759 C CA . CYS A 1 96 ? -1.636 -1.960 2.693 1.00 90.94 96 CYS A CA 1
ATOM 760 C C . CYS A 1 96 ? -0.196 -2.286 2.265 1.00 90.94 96 CYS A C 1
ATOM 762 O O . CYS A 1 96 ? 0.027 -3.256 1.546 1.00 90.94 96 CYS A O 1
ATOM 764 N N . ILE A 1 97 ? 0.801 -1.533 2.745 1.00 91.25 97 ILE A N 1
ATOM 765 C CA . ILE A 1 97 ? 2.220 -1.803 2.434 1.00 91.25 97 ILE A CA 1
ATOM 766 C C . ILE A 1 97 ? 2.625 -3.202 2.917 1.00 91.25 97 ILE A C 1
ATOM 768 O O . ILE A 1 97 ? 3.321 -3.930 2.211 1.00 91.25 97 ILE A O 1
ATOM 772 N N . ASN A 1 98 ? 2.188 -3.591 4.118 1.00 90.06 98 ASN A N 1
ATOM 773 C CA . ASN A 1 98 ? 2.463 -4.921 4.658 1.00 90.06 98 ASN A CA 1
ATOM 774 C C . ASN A 1 98 ? 1.787 -6.032 3.839 1.00 90.06 98 ASN A C 1
ATOM 776 O O . ASN A 1 98 ? 2.427 -7.057 3.618 1.00 90.06 98 ASN A O 1
ATOM 780 N N . PHE A 1 99 ? 0.551 -5.816 3.374 1.00 90.19 99 PHE A N 1
ATOM 781 C CA . PHE A 1 99 ? -0.176 -6.751 2.514 1.00 90.19 99 PHE A CA 1
ATOM 782 C C . PHE A 1 99 ? 0.581 -6.974 1.209 1.00 90.19 99 PHE A C 1
ATOM 784 O O . PHE A 1 99 ? 0.910 -8.108 0.880 1.00 90.19 99 PHE A O 1
ATOM 791 N N . VAL A 1 100 ? 0.923 -5.893 0.500 1.00 89.12 100 VAL A N 1
ATOM 792 C CA . VAL A 1 100 ? 1.643 -5.985 -0.778 1.00 89.12 100 VAL A CA 1
ATOM 793 C C . VAL A 1 100 ? 2.999 -6.656 -0.575 1.00 89.12 100 VAL A C 1
ATOM 795 O O . VAL A 1 100 ? 3.365 -7.542 -1.337 1.00 89.12 100 VAL A O 1
ATOM 798 N N . TYR A 1 101 ? 3.724 -6.305 0.489 1.00 89.62 101 TYR A N 1
ATOM 799 C CA . TYR A 1 101 ? 4.986 -6.962 0.821 1.00 89.62 101 TYR A CA 1
ATOM 800 C C . TYR A 1 101 ? 4.831 -8.464 1.050 1.00 89.62 101 TYR A C 1
ATOM 802 O O . TYR A 1 101 ? 5.655 -9.231 0.554 1.00 89.62 101 TYR A O 1
ATOM 810 N N . ALA A 1 102 ? 3.813 -8.890 1.795 1.00 87.31 102 ALA A N 1
ATOM 811 C CA . ALA A 1 102 ? 3.591 -10.305 2.039 1.00 87.31 102 ALA A CA 1
ATOM 812 C C . ALA A 1 102 ? 3.187 -11.033 0.752 1.00 87.31 102 ALA A C 1
ATOM 814 O O . ALA A 1 102 ? 3.797 -12.041 0.416 1.00 87.31 102 ALA A O 1
ATOM 815 N N . TYR A 1 103 ? 2.264 -10.454 -0.018 1.00 87.81 103 TYR A N 1
ATOM 816 C CA . TYR A 1 103 ? 1.788 -10.998 -1.288 1.00 87.81 103 TYR A CA 1
ATOM 817 C C . TYR A 1 103 ? 2.930 -11.203 -2.295 1.00 87.81 103 TYR A C 1
ATOM 819 O O . TYR A 1 103 ? 3.133 -12.303 -2.798 1.00 87.81 103 TYR A O 1
ATOM 827 N N . VAL A 1 104 ? 3.734 -10.162 -2.533 1.00 84.31 104 VAL A N 1
ATOM 828 C CA . VAL A 1 104 ? 4.850 -10.171 -3.498 1.00 84.31 104 VAL A CA 1
ATOM 829 C C . VAL A 1 104 ? 5.945 -11.166 -3.108 1.00 84.31 104 VAL A C 1
ATOM 831 O O . VAL A 1 104 ? 6.594 -11.741 -3.977 1.00 84.31 104 VAL A O 1
ATOM 834 N N . ASN A 1 105 ? 6.161 -11.382 -1.809 1.00 84.25 105 ASN A N 1
ATOM 835 C CA . ASN A 1 105 ? 7.158 -12.333 -1.317 1.00 84.25 105 ASN A CA 1
ATOM 836 C C . ASN A 1 105 ? 6.597 -13.748 -1.096 1.00 84.25 105 ASN A C 1
ATOM 838 O O . ASN A 1 105 ? 7.333 -14.602 -0.604 1.00 84.25 105 ASN A O 1
ATOM 842 N N . GLY A 1 106 ? 5.324 -14.002 -1.421 1.00 80.25 106 GLY A N 1
ATOM 843 C CA . GLY A 1 106 ? 4.671 -15.289 -1.163 1.00 80.25 106 GLY A CA 1
ATOM 844 C C . GLY A 1 106 ? 4.591 -15.643 0.326 1.00 80.25 106 GLY A C 1
ATOM 845 O O . GLY A 1 106 ? 4.565 -16.818 0.680 1.00 80.25 106 GLY A O 1
ATOM 846 N N . LEU A 1 107 ? 4.610 -14.638 1.204 1.00 77.81 107 LEU A N 1
ATOM 847 C CA . LEU A 1 107 ? 4.469 -14.825 2.642 1.00 77.81 107 LEU A CA 1
ATOM 848 C C . LEU A 1 107 ? 2.995 -14.974 2.995 1.00 77.81 107 LEU A C 1
ATOM 850 O O . LEU A 1 107 ? 2.132 -14.281 2.451 1.00 77.81 107 LEU A O 1
ATOM 854 N N . GLU A 1 108 ? 2.729 -15.832 3.972 1.00 69.44 108 GLU A N 1
ATOM 855 C CA . GLU A 1 108 ? 1.401 -15.958 4.544 1.00 69.44 108 GLU A CA 1
ATOM 856 C C . GLU A 1 108 ? 1.007 -14.625 5.192 1.00 69.44 108 GLU A C 1
ATOM 858 O O . GLU A 1 108 ? 1.705 -14.086 6.059 1.00 69.44 108 GLU A O 1
ATOM 863 N N . PHE A 1 109 ? -0.092 -14.047 4.717 1.00 68.62 109 PHE A N 1
ATOM 864 C CA . PHE A 1 109 ? -0.644 -12.822 5.265 1.00 68.62 109 PHE A CA 1
ATOM 865 C C . PHE A 1 109 ? -1.998 -13.140 5.870 1.00 68.62 109 PHE A C 1
ATOM 867 O O . PHE A 1 109 ? -2.903 -13.587 5.168 1.00 68.62 109 PHE A O 1
ATOM 874 N N . ASP A 1 110 ? -2.125 -12.907 7.174 1.00 73.06 110 ASP A N 1
ATOM 875 C CA . ASP A 1 110 ? -3.335 -13.209 7.932 1.00 73.06 110 ASP A CA 1
ATOM 876 C C . ASP A 1 110 ? -4.477 -12.254 7.540 1.00 73.06 110 ASP A C 1
ATOM 878 O O . ASP A 1 110 ? -4.715 -11.189 8.125 1.00 73.06 110 ASP A O 1
ATOM 882 N N . LEU A 1 111 ? -5.156 -12.638 6.462 1.00 66.62 111 LEU A N 1
ATOM 883 C CA . LEU A 1 111 ? -6.302 -11.951 5.891 1.00 66.62 111 LEU A CA 1
ATOM 884 C C . LEU A 1 111 ? -7.509 -11.979 6.827 1.00 66.62 111 LEU A C 1
ATOM 886 O O . LEU A 1 111 ? -8.310 -11.042 6.807 1.00 66.62 111 LEU A O 1
ATOM 890 N N . GLU A 1 112 ? -7.650 -13.027 7.635 1.00 64.56 112 GLU A N 1
ATOM 891 C CA . GLU A 1 112 ? -8.766 -13.177 8.568 1.00 64.56 112 GLU A CA 1
ATOM 892 C C . GLU A 1 112 ? -8.660 -12.168 9.707 1.00 64.56 112 GLU A C 1
ATOM 894 O O . GLU A 1 112 ? -9.609 -11.421 9.962 1.00 64.56 112 GLU A O 1
ATOM 899 N N . LYS A 1 113 ? -7.466 -12.012 10.284 1.00 70.44 113 LYS A N 1
ATOM 900 C CA . LYS A 1 113 ? -7.186 -10.993 11.302 1.00 70.44 113 LYS A CA 1
ATOM 901 C C . LYS A 1 113 ? -7.422 -9.571 10.808 1.00 70.44 113 LYS A C 1
ATOM 903 O O . LYS A 1 113 ? -7.853 -8.705 11.573 1.00 70.44 113 LYS A O 1
ATOM 908 N N . LEU A 1 114 ? -7.180 -9.300 9.527 1.00 65.12 114 LEU A N 1
ATOM 909 C CA . LEU A 1 114 ? -7.483 -8.001 8.924 1.00 65.12 114 LEU A CA 1
ATOM 910 C C . LEU A 1 114 ? -8.972 -7.779 8.685 1.00 65.12 114 LEU A C 1
ATOM 912 O O . LEU A 1 114 ? -9.463 -6.678 8.940 1.00 65.12 114 LEU A O 1
ATOM 916 N N . LYS A 1 115 ? -9.690 -8.806 8.224 1.00 62.81 115 LYS A N 1
ATOM 917 C CA . LYS A 1 115 ? -11.151 -8.761 8.090 1.00 62.81 115 LYS A CA 1
ATOM 918 C C . LYS A 1 115 ? -11.824 -8.538 9.443 1.00 62.81 115 LYS A C 1
ATOM 920 O O . LYS A 1 115 ? -12.804 -7.807 9.497 1.00 62.81 115 LYS A O 1
ATOM 925 N N . GLU A 1 116 ? -11.285 -9.106 10.518 1.00 62.59 116 GLU A N 1
ATOM 926 C CA . GLU A 1 116 ? -11.772 -8.885 11.882 1.00 62.59 116 GLU A CA 1
ATOM 927 C C . GLU A 1 116 ? -11.424 -7.482 12.402 1.00 62.59 116 GLU A C 1
ATOM 929 O O . GLU A 1 116 ? -12.299 -6.762 12.877 1.00 62.59 116 GLU A O 1
ATOM 934 N N . THR A 1 117 ? -10.173 -7.039 12.220 1.00 67.75 117 THR A N 1
ATOM 935 C CA . THR A 1 117 ? -9.712 -5.691 12.619 1.00 67.75 117 THR A CA 1
ATOM 936 C C . THR A 1 117 ? -10.501 -4.577 11.931 1.00 67.75 117 THR A C 1
ATOM 938 O O . THR A 1 117 ? -10.642 -3.476 12.468 1.00 67.75 117 THR A O 1
ATOM 941 N N . TYR A 1 118 ? -10.977 -4.847 10.719 1.00 63.72 118 TYR A N 1
ATOM 942 C CA . TYR A 1 118 ? -11.717 -3.908 9.899 1.00 63.72 118 TYR A CA 1
ATOM 943 C C . TYR A 1 118 ? -13.120 -4.423 9.569 1.00 63.72 118 TYR A C 1
ATOM 945 O O . TYR A 1 118 ? -13.617 -4.101 8.495 1.00 63.72 118 TYR A O 1
ATOM 953 N N . ARG A 1 119 ? -13.787 -5.175 10.447 1.00 54.00 119 ARG A N 1
ATOM 954 C CA . ARG A 1 119 ? -15.247 -5.360 10.341 1.00 54.00 119 ARG A CA 1
ATOM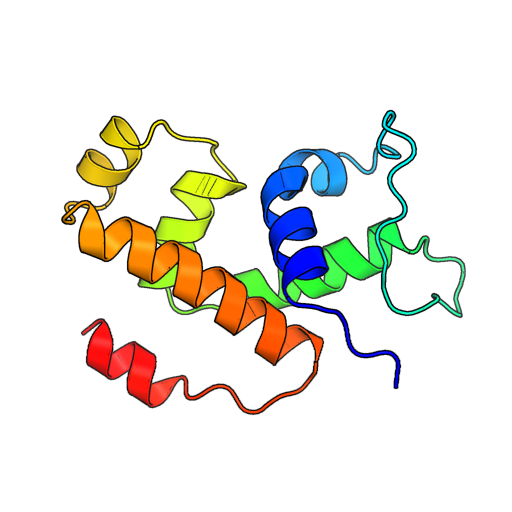 955 C C . ARG A 1 119 ? -15.956 -4.024 10.569 1.00 54.00 119 ARG A C 1
ATOM 957 O O . ARG A 1 119 ? -16.847 -3.697 9.755 1.00 54.00 119 ARG A O 1
#

Secondary structure (DSSP, 8-state):
--PPPHHHHHHHHHTHHHHHHT---TT------PPPSSS--HHHHHHHHHHHHHHTS-HHHHHHHIIIIIS---HHHHHHHTT--HHHHHHHHHHHHHHHHHHHTT----HHHHHHHT-

Radius of gyration: 14.7 Å; chains: 1; bounding box: 33×32×36 Å

Organism: NCBI:txid79883

pLDDT: mean 77.9, std 14.29, range [42.53, 93.25]

Sequence (119 aa):
MTSVSKKVVKQWLEYYHELQAGEALENGFSFGGPKPEDGVTSGQLNKIMLDQAINAMPLKLYQAASCRFIRDLSTRDALRELNCSRGTYFKRNRDCINFVYAYVNGLEFDLEKLKETYR